Protein 5D7U (pdb70)

CATH classification: 2.30.30.10

Nearest PDB structures (foldseek):
  5d7u-assembly2_B  TM=9.808E-01  e=1.240E-08  Mouse mammary tumor virus
  7usf-assembly1_D  TM=9.817E-01  e=7.846E-08  Mouse mammary tumor virus
  7ut1-assembly1_b  TM=8.925E-01  e=2.387E-08  Mouse mammary tumor virus
  7usf-assembly1_B-2  TM=8.989E-01  e=3.411E-08  Mouse mammary tumor virus
  7ut1-assembly1_f  TM=8.954E-01  e=4.327E-08  Mouse mammary tumor virus

B-factor: mean 30.84, std 12.08, range [14.48, 74.31]

Solvent-accessible surface area: 6995 Å² total; per-residue (Å²): 81,120,112,94,56,70,5,48,14,62,26,97,172,92,39,48,104,81,35,59,25,39,19,30,9,12,13,115,35,103,0,4,0,83,13,184,138,28,183,66,63,51,83,9,42,41,176,35,27,120,113,101,171,183,134,83,25,8,49,6,55,24,48,77,95,42,42,100,82,37,65,22,44,42,104,64,55,38,182,34,16,1,4,3,95,8,176,118,14,174,45,57,3,94,5,8,56,164,38,29,118,121,78,124,164

Foldseek 3Di:
DDDAWFKWFADPVVRDIDDRFHWDDDDPQKTWTDHPPDPDIDMDGVVGIGTDD/DAWWKWFADVVVRDIDDRFGWDDDDPQKTWGDDPPDPDIDMDGPVGIGTDDD

Structure (mmCIF, N/CA/C/O backbone):
data_5D7U
#
_entry.id   5D7U
#
_cell.length_a   35.988
_cell.length_b   42.279
_cell.length_c   139.087
_cell.angle_alpha   90.00
_cell.angle_beta   90.00
_cell.angle_gamma   90.00
#
_symmetry.space_group_name_H-M   'C 2 2 21'
#
loop_
_entity.id
_entity.type
_entity.pdbx_description
1 polymer Pr160
2 non-polymer 'ISOPROPYL ALCOHOL'
3 water water
#
loop_
_atom_site.group_PDB
_atom_site.id
_atom_site.type_symbol
_atom_site.label_atom_id
_atom_site.label_alt_id
_atom_site.label_comp_id
_atom_site.label_asym_id
_atom_site.label_entity_id
_atom_site.label_seq_id
_atom_site.pdbx_PDB_ins_code
_atom_site.Cartn_x
_atom_site.Cartn_y
_atom_site.Cartn_z
_atom_site.occupancy
_atom_site.B_iso_or_equiv
_atom_site.auth_seq_id
_atom_site.auth_comp_id
_atom_site.auth_asym_id
_atom_site.auth_atom_id
_atom_site.pdbx_PDB_model_num
ATOM 1 N N . ALA A 1 5 ? 5.670 -19.927 11.621 1.00 53.93 213 ALA A N 1
ATOM 2 C CA . ALA A 1 5 ? 6.485 -19.995 10.410 1.00 55.98 213 ALA A CA 1
ATOM 3 C C . ALA A 1 5 ? 6.740 -18.608 9.818 1.00 64.62 213 ALA A C 1
ATOM 4 O O . ALA A 1 5 ? 6.219 -17.603 10.308 1.00 68.95 213 ALA A O 1
ATOM 6 N N . ASP A 1 6 ? 7.546 -18.577 8.756 1.00 64.64 214 ASP A N 1
ATOM 7 C CA . ASP A 1 6 ? 7.928 -17.350 8.058 1.00 62.33 214 ASP A CA 1
ATOM 8 C C . ASP A 1 6 ? 7.113 -17.225 6.749 1.00 60.12 21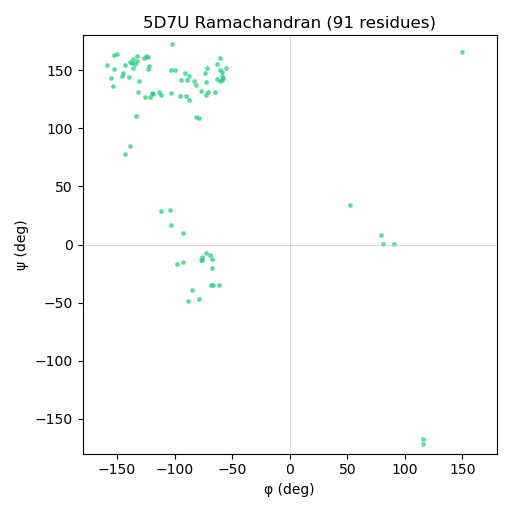4 ASP A C 1
ATOM 9 O O . ASP A 1 6 ? 6.369 -18.144 6.402 1.00 62.44 214 ASP A O 1
ATOM 14 N N . PRO A 1 7 ? 7.209 -16.085 6.031 1.00 54.17 215 PRO A N 1
ATOM 15 C CA . PRO A 1 7 ? 7.972 -14.862 6.303 1.00 51.90 215 PRO A CA 1
ATOM 16 C C . PRO A 1 7 ? 7.377 -14.061 7.446 1.00 42.19 215 PRO A C 1
ATOM 17 O O . PRO A 1 7 ? 6.178 -14.137 7.716 1.00 44.13 215 PRO A O 1
ATOM 21 N N . LYS A 1 8 ? 8.237 -13.317 8.128 1.00 38.61 216 LYS A N 1
ATOM 22 C CA . LYS A 1 8 ? 7.767 -12.368 9.106 1.00 40.04 216 LYS A CA 1
ATOM 23 C C . LYS A 1 8 ? 6.920 -11.296 8.419 1.00 36.72 216 LYS A C 1
ATOM 24 O O . LYS A 1 8 ? 7.072 -11.044 7.219 1.00 37.47 216 LYS A O 1
ATOM 30 N N . PRO A 1 9 ? 6.011 -10.665 9.163 1.00 32.19 217 PRO A N 1
ATOM 31 C CA . PRO A 1 9 ? 5.310 -9.476 8.650 1.00 28.17 217 PRO A CA 1
ATOM 32 C C . PRO A 1 9 ? 6.295 -8.381 8.299 1.00 24.68 217 PRO A C 1
ATOM 33 O O . PRO A 1 9 ? 7.294 -8.186 8.992 1.00 29.05 217 PRO A O 1
ATOM 37 N N . MET A 1 10 ? 6.025 -7.678 7.200 1.00 26.41 218 MET A N 1
ATOM 38 C CA A MET A 1 10 ? 6.943 -6.651 6.749 0.44 25.40 218 MET A CA 1
ATOM 39 C CA B MET A 1 10 ? 6.923 -6.670 6.649 0.56 25.65 218 MET A CA 1
ATOM 40 C C . MET A 1 10 ? 6.238 -5.312 6.617 1.00 22.16 218 MET A C 1
ATOM 41 O O . MET A 1 10 ? 5.028 -5.228 6.390 1.00 25.73 218 MET A O 1
ATOM 50 N N . VAL A 1 11 ? 7.021 -4.258 6.820 1.00 21.55 219 VAL A N 1
ATOM 51 C CA . VAL A 1 11 ? 6.529 -2.891 6.745 1.00 20.73 219 VAL A CA 1
ATOM 52 C C . VAL A 1 11 ? 7.528 -2.037 5.986 1.00 17.94 219 VAL A C 1
ATOM 53 O O . VAL A 1 11 ? 8.725 -2.334 5.931 1.00 20.54 219 VAL A O 1
ATOM 57 N N . MET A 1 12 ? 7.022 -0.951 5.422 1.00 16.99 220 MET A N 1
ATOM 58 C CA . MET A 1 12 ? 7.858 0.184 5.076 1.00 19.60 220 MET A CA 1
ATOM 59 C C . MET A 1 12 ? 7.857 1.116 6.265 1.00 19.41 220 MET A C 1
ATOM 60 O O . MET A 1 12 ? 6.856 1.227 6.959 1.00 19.82 220 MET A O 1
ATOM 65 N N . TRP A 1 13 ? 8.972 1.812 6.480 1.00 21.43 221 TRP A N 1
ATOM 66 C CA . TRP A 1 13 ? 9.092 2.653 7.664 1.00 24.21 221 TRP A CA 1
ATOM 67 C C . TRP A 1 13 ? 9.899 3.885 7.308 1.00 23.16 221 TRP A C 1
ATOM 68 O O . TRP A 1 13 ? 10.777 3.841 6.437 1.00 28.45 221 TRP A O 1
ATOM 79 N N . LYS A 1 14 ? 9.575 4.997 7.958 1.00 25.02 222 LYS A N 1
ATOM 80 C CA . LYS A 1 14 ? 10.223 6.247 7.612 1.00 24.31 222 LYS A CA 1
ATOM 81 C C . LYS A 1 14 ? 11.397 6.477 8.542 1.00 28.01 222 LYS A C 1
ATOM 82 O O . LYS A 1 14 ? 11.255 6.410 9.769 1.00 28.25 222 LYS A O 1
ATOM 88 N N . ASP A 1 15 ? 12.554 6.730 7.944 1.00 27.90 223 ASP A N 1
ATOM 89 C CA . ASP A 1 15 ? 13.737 7.125 8.690 1.00 30.81 223 ASP A CA 1
ATOM 90 C C . ASP A 1 15 ? 13.598 8.617 8.948 1.00 31.33 223 ASP A C 1
ATOM 91 O O . ASP A 1 15 ? 13.652 9.409 8.011 1.00 31.17 223 ASP A O 1
ATOM 96 N N . LEU A 1 16 ? 13.359 8.997 10.208 1.00 31.04 224 LEU A N 1
ATOM 97 C CA . LEU A 1 16 ? 13.041 10.377 10.540 1.00 29.49 224 LEU A CA 1
ATOM 98 C C . LEU A 1 16 ? 14.272 11.259 10.521 1.00 30.88 224 LEU A C 1
ATOM 99 O O . LEU A 1 16 ? 14.139 12.486 10.522 1.00 37.16 224 LEU A O 1
ATOM 104 N N . LEU A 1 17 ? 15.450 10.655 10.493 1.00 30.75 225 LEU A N 1
ATOM 105 C CA . LEU A 1 17 ? 16.702 11.388 10.469 1.00 34.42 225 LEU A CA 1
ATOM 106 C C . LEU A 1 17 ? 17.081 11.785 9.051 1.00 41.69 225 LEU A C 1
ATOM 107 O O . LEU A 1 17 ? 17.563 12.902 8.831 1.00 48.25 225 LEU A O 1
ATOM 112 N N . THR A 1 18 ? 16.852 10.899 8.076 1.00 38.35 226 THR A N 1
ATOM 113 C CA . THR A 1 18 ? 17.081 11.229 6.671 1.00 40.72 226 THR A CA 1
ATOM 114 C C . THR A 1 18 ? 15.813 11.638 5.936 1.00 39.31 226 THR A C 1
ATOM 115 O O . THR A 1 18 ? 15.904 12.244 4.862 1.00 44.73 226 THR A O 1
ATOM 119 N N . GLY A 1 19 ? 14.642 11.331 6.490 1.00 33.76 227 GLY A N 1
ATOM 120 C CA . GLY A 1 19 ? 13.378 11.623 5.855 1.00 34.07 227 GLY A CA 1
ATOM 121 C C . GLY A 1 19 ? 12.946 10.625 4.803 1.00 32.25 227 GLY A C 1
ATOM 122 O O . GLY A 1 19 ? 11.887 10.816 4.190 1.00 39.87 227 GLY A O 1
ATOM 123 N N . SER A 1 20 ? 13.730 9.583 4.554 1.00 31.66 228 SER A N 1
ATOM 124 C CA . SER A 1 20 ? 13.431 8.667 3.467 1.00 31.30 228 SER A CA 1
ATOM 125 C C . SER A 1 20 ? 12.742 7.406 3.975 1.00 29.59 228 SER A C 1
ATOM 126 O O . SER A 1 20 ? 12.953 6.951 5.106 1.00 31.90 228 SER A O 1
ATOM 129 N N . TRP A 1 21 ? 11.907 6.845 3.110 1.00 30.18 229 TRP A N 1
ATOM 130 C CA . TRP A 1 21 ? 11.234 5.599 3.419 1.00 25.51 229 TRP A CA 1
ATOM 131 C C . TRP A 1 21 ? 12.166 4.43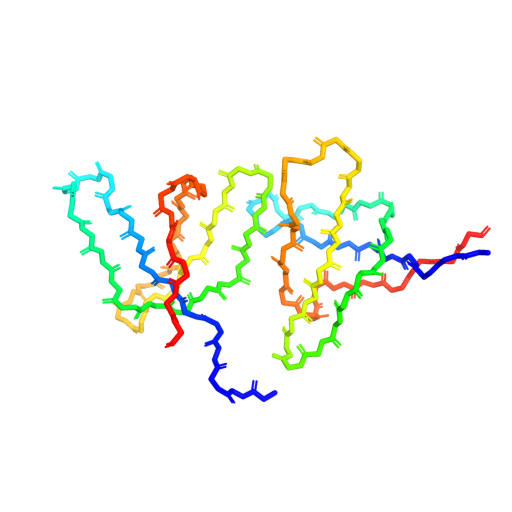2 3.151 1.00 25.86 229 TRP A C 1
ATOM 132 O O . TRP A 1 21 ? 12.898 4.400 2.151 1.00 29.91 229 TRP A O 1
ATOM 143 N N . LYS A 1 22 ? 12.145 3.489 4.077 1.00 26.00 230 LYS A N 1
ATOM 144 C CA . LYS A 1 22 ? 13.007 2.326 4.103 1.00 26.20 230 LYS A CA 1
ATOM 145 C C . LYS A 1 22 ? 12.132 1.082 4.133 1.00 24.94 230 LYS A C 1
ATOM 146 O O . LYS A 1 22 ? 10.947 1.130 4.500 1.00 25.20 230 LYS A O 1
ATOM 152 N N . GLY A 1 23 ? 12.743 -0.036 3.771 1.00 23.99 231 GLY A N 1
ATOM 153 C CA . GLY A 1 23 ? 12.052 -1.310 3.785 1.00 24.25 231 GLY A CA 1
ATOM 154 C C . GLY A 1 23 ? 11.901 -1.948 2.411 1.00 24.83 231 GLY A C 1
ATOM 155 O O . GLY A 1 23 ? 12.455 -1.460 1.413 1.00 27.13 231 GLY A O 1
ATOM 156 N N . PRO A 1 24 ? 11.117 -3.038 2.333 1.00 24.46 232 PRO A N 1
ATOM 157 C CA . PRO A 1 24 ? 10.350 -3.667 3.415 1.00 20.33 232 PRO A CA 1
ATOM 158 C C . PRO A 1 24 ? 11.243 -4.383 4.387 1.00 21.30 232 PRO A C 1
ATOM 159 O O . PRO A 1 24 ? 12.213 -5.026 3.996 1.00 24.31 232 PRO A O 1
ATOM 163 N N . ASP A 1 25 ? 10.918 -4.263 5.669 1.00 22.12 233 ASP A N 1
ATOM 164 C CA . ASP A 1 25 ? 11.700 -4.918 6.697 1.00 24.25 233 ASP A CA 1
ATOM 165 C C . ASP A 1 25 ? 10.749 -5.620 7.648 1.00 25.39 233 ASP A C 1
ATOM 166 O O . ASP A 1 25 ? 9.572 -5.259 7.765 1.00 25.80 233 ASP A O 1
ATOM 171 N N . VAL A 1 26 ? 11.287 -6.616 8.353 1.00 29.40 234 VAL A N 1
ATOM 172 C CA . VAL A 1 26 ? 10.495 -7.404 9.293 1.00 28.35 234 VAL A CA 1
ATOM 173 C C . VAL A 1 26 ? 10.011 -6.535 10.447 1.00 22.27 234 VAL A C 1
ATOM 174 O O . VAL A 1 26 ? 10.779 -5.761 11.037 1.00 29.35 234 VAL A O 1
ATOM 178 N N . LEU A 1 27 ? 8.718 -6.633 10.751 1.00 24.10 235 LEU A N 1
ATOM 179 C CA . LEU A 1 27 ? 8.129 -5.960 11.902 1.00 18.57 235 LEU A CA 1
ATOM 180 C C . LEU A 1 27 ? 8.260 -6.869 13.116 1.00 18.76 235 LEU A C 1
ATOM 181 O O . LEU A 1 27 ? 7.798 -8.014 13.086 1.00 20.58 235 LEU A O 1
ATOM 186 N N . ILE A 1 28 ? 8.880 -6.366 14.181 1.00 17.80 236 ILE A N 1
ATOM 187 C CA . ILE A 1 28 ? 9.033 -7.146 15.415 1.00 17.27 236 ILE A CA 1
ATOM 188 C C . ILE A 1 28 ? 7.832 -6.965 16.337 1.00 16.67 236 ILE A C 1
ATOM 189 O O . ILE A 1 28 ? 7.263 -7.929 16.869 1.00 18.51 236 ILE A O 1
ATOM 194 N N . THR A 1 29 ? 7.431 -5.718 16.558 1.00 16.08 237 THR A N 1
ATOM 195 C CA . THR A 1 29 ? 6.319 -5.417 17.439 1.00 16.04 237 THR A CA 1
ATOM 196 C C . THR A 1 29 ? 5.802 -4.036 17.067 1.00 18.36 237 THR A C 1
ATOM 197 O O . THR A 1 29 ? 6.541 -3.218 16.519 1.00 16.78 237 THR A O 1
ATOM 201 N N . ALA A 1 30 ? 4.525 -3.782 17.358 1.00 15.60 238 ALA A N 1
ATOM 202 C CA . ALA A 1 30 ? 3.961 -2.460 17.105 1.00 16.26 238 ALA A CA 1
ATOM 203 C C . ALA A 1 30 ? 2.775 -2.243 18.023 1.00 16.88 238 ALA A C 1
ATOM 204 O O . ALA A 1 30 ? 2.028 -3.179 18.315 1.00 20.23 238 ALA A O 1
ATOM 206 N N . GLY A 1 31 ? 2.608 -1.028 18.490 1.00 19.74 239 GLY A N 1
ATOM 207 C CA . GLY A 1 31 ? 1.506 -0.687 19.365 1.00 22.69 239 GLY A CA 1
ATOM 208 C C . GLY A 1 31 ? 1.893 0.432 20.305 1.00 20.53 239 GLY A C 1
ATOM 209 O O . GLY A 1 31 ? 3.064 0.793 20.448 1.00 20.03 239 GLY A O 1
ATOM 210 N N . ARG A 1 32 ? 0.863 1.003 20.937 1.00 24.95 240 ARG A N 1
ATOM 211 C CA . ARG A 1 32 ? 1.021 2.100 21.900 1.00 26.59 240 ARG A CA 1
ATOM 212 C C . ARG A 1 32 ? 1.843 3.236 21.314 1.00 24.00 240 ARG A C 1
ATOM 213 O O . ARG A 1 32 ? 2.595 3.904 22.034 1.00 26.31 240 ARG A O 1
ATOM 221 N N . GLY A 1 33 ? 1.705 3.458 20.005 1.00 21.09 241 GLY A N 1
ATOM 222 C CA . GLY A 1 33 ? 2.351 4.563 19.330 1.00 22.40 241 GLY A CA 1
ATOM 223 C C . GLY A 1 33 ? 3.718 4.283 18.760 1.00 19.04 241 GLY A C 1
ATOM 224 O O . GLY A 1 33 ? 4.314 5.192 18.160 1.00 20.96 241 GLY A O 1
ATOM 225 N N . TYR A 1 34 ? 4.241 3.058 18.896 1.00 17.71 242 TYR A N 1
ATOM 226 C CA . TYR A 1 34 ? 5.590 2.760 18.433 1.00 18.35 242 TYR A CA 1
ATOM 227 C C . TYR A 1 34 ? 5.630 1.473 17.632 1.00 17.82 242 TYR A C 1
ATOM 228 O O . TYR A 1 34 ? 4.747 0.625 17.728 1.00 19.52 242 TYR A O 1
ATOM 237 N N . ALA A 1 35 ? 6.709 1.321 16.884 1.00 18.38 243 ALA A N 1
ATOM 238 C CA . ALA A 1 35 ? 6.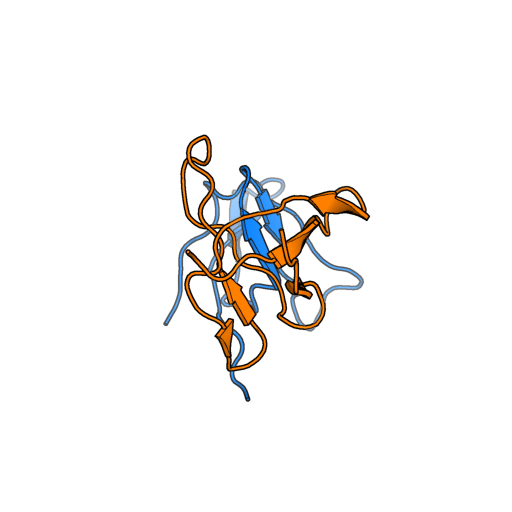916 0.140 16.063 1.00 17.20 243 ALA A CA 1
ATOM 239 C C . ALA A 1 35 ? 8.400 -0.174 16.044 1.00 17.32 243 ALA A C 1
ATOM 240 O O . ALA A 1 35 ? 9.227 0.734 16.035 1.00 17.71 243 ALA A O 1
ATOM 242 N N . CYS A 1 36 ? 8.737 -1.459 16.016 1.00 19.74 244 CYS A N 1
ATOM 243 C CA . CYS A 1 36 ? 10.114 -1.916 16.030 1.00 19.92 244 CYS A CA 1
ATOM 244 C C . CYS A 1 36 ? 10.364 -2.756 14.784 1.00 16.69 244 CYS A C 1
ATOM 245 O O . CYS A 1 36 ? 9.599 -3.692 14.500 1.00 20.07 244 CYS A O 1
ATOM 248 N N . VAL A 1 37 ? 11.408 -2.392 14.039 1.00 17.67 245 VAL A N 1
ATOM 249 C CA A VAL A 1 37 ? 11.828 -3.127 12.857 0.89 21.43 245 VAL A CA 1
ATOM 250 C CA B VAL A 1 37 ? 11.841 -3.077 12.835 0.11 20.02 245 VAL A CA 1
ATOM 251 C C . VAL A 1 37 ? 13.292 -3.511 13.029 1.00 21.14 245 VAL A C 1
ATOM 252 O O . VAL A 1 37 ? 14.052 -2.867 13.751 1.00 22.20 245 VAL A O 1
ATOM 259 N N . PHE A 1 38 ? 13.713 -4.570 12.336 1.00 27.23 246 PHE A N 1
ATOM 260 C CA . PHE A 1 38 ? 15.079 -5.081 12.485 1.00 27.38 246 PHE A CA 1
ATOM 261 C C . PHE A 1 38 ? 15.612 -5.448 11.106 1.00 31.90 246 PHE A C 1
ATOM 262 O O . PHE A 1 38 ? 15.512 -6.598 10.666 1.00 38.33 246 PHE A O 1
ATOM 270 N N . PRO A 1 39 ? 16.159 -4.479 10.379 1.00 29.68 247 PRO A N 1
ATOM 271 C CA . PRO A 1 39 ? 16.732 -4.774 9.056 1.00 32.90 247 PRO A CA 1
ATOM 272 C C . PRO A 1 39 ? 17.874 -5.773 9.174 1.00 32.26 247 PRO A C 1
ATOM 273 O O . PRO A 1 39 ? 18.567 -5.834 10.190 1.00 34.01 247 PRO A O 1
ATOM 277 N N . GLN A 1 40 ? 18.076 -6.573 8.117 1.00 39.27 248 GLN A N 1
ATOM 278 C CA . GLN A 1 40 ? 19.095 -7.611 8.215 1.00 40.73 248 GLN A CA 1
ATOM 279 C C . GLN A 1 40 ? 20.505 -7.030 8.307 1.00 41.77 248 GLN A C 1
ATOM 280 O O . GLN A 1 40 ? 21.413 -7.703 8.809 1.00 44.63 248 GLN A O 1
ATOM 286 N N . ASP A 1 41 ? 20.702 -5.779 7.884 1.00 38.81 249 ASP A N 1
ATOM 287 C CA . ASP A 1 41 ? 22.006 -5.130 7.940 1.00 35.12 249 ASP A CA 1
ATOM 288 C C . ASP A 1 41 ? 22.123 -4.133 9.094 1.00 31.33 249 ASP A C 1
ATOM 289 O O . ASP A 1 41 ? 23.030 -3.295 9.090 1.00 34.49 249 ASP A O 1
ATOM 294 N N . ALA A 1 42 ? 21.232 -4.214 10.080 1.00 29.98 250 ALA A N 1
ATOM 295 C CA . ALA A 1 42 ? 21.260 -3.356 11.257 1.00 24.92 250 ALA A CA 1
ATOM 296 C C . ALA A 1 42 ? 22.013 -4.032 12.394 1.00 26.85 250 ALA A C 1
ATOM 297 O O . ALA A 1 42 ? 21.878 -5.240 12.608 1.00 28.77 250 ALA A O 1
ATOM 299 N N . GLU A 1 43 ? 22.778 -3.242 13.147 1.00 29.96 251 GLU A N 1
ATOM 300 C CA . GLU A 1 43 ? 23.416 -3.767 14.354 1.00 35.37 251 GLU A CA 1
ATOM 301 C C . GLU A 1 43 ? 22.393 -4.123 15.422 1.00 33.36 251 GLU A C 1
ATOM 302 O O . GLU A 1 43 ? 22.595 -5.068 16.192 1.00 42.03 251 GLU A O 1
ATOM 308 N N . SER A 1 44 ? 21.315 -3.357 15.514 1.00 29.76 252 SER A N 1
ATOM 309 C CA . SER A 1 44 ? 20.327 -3.542 16.561 1.00 28.72 252 SER A CA 1
ATOM 310 C C . SER A 1 44 ? 18.990 -3.053 16.034 1.00 24.43 252 SER A C 1
ATOM 311 O O . SER A 1 44 ? 18.937 -2.370 15.005 1.00 24.18 252 SER A O 1
ATOM 314 N N . PRO A 1 45 ? 17.892 -3.427 16.681 1.00 24.39 253 PRO A N 1
ATOM 315 C CA . PRO A 1 45 ? 16.571 -3.011 16.207 1.00 22.49 253 PRO A CA 1
ATOM 316 C C . PRO A 1 45 ? 16.400 -1.497 16.188 1.00 18.40 253 PRO A C 1
ATOM 317 O O . PRO A 1 45 ? 17.110 -0.734 16.869 1.00 24.01 253 PRO A O 1
ATOM 321 N N . ILE A 1 46 ? 15.404 -1.084 15.401 1.00 16.92 254 ILE A N 1
ATOM 322 C CA . ILE A 1 46 ? 15.090 0.312 15.113 1.00 19.22 254 ILE A CA 1
ATOM 323 C C . ILE A 1 46 ? 13.667 0.594 15.590 1.00 16.91 254 ILE A C 1
ATOM 324 O O . ILE A 1 46 ? 12.750 -0.181 15.304 1.00 18.07 254 ILE A O 1
ATOM 329 N N . TRP A 1 47 ? 13.486 1.678 16.352 1.00 17.87 255 TRP A N 1
ATOM 330 C CA . TRP A 1 47 ? 12.183 2.045 16.900 1.00 16.96 255 TRP A CA 1
ATOM 331 C C . TRP A 1 47 ? 11.728 3.346 16.270 1.00 18.05 255 TRP A C 1
ATOM 332 O O . TRP A 1 47 ? 12.500 4.299 16.232 1.00 18.23 255 TRP A O 1
ATOM 343 N N . VAL A 1 48 ? 10.492 3.385 15.784 1.00 17.82 256 VAL A N 1
ATOM 344 C CA . VAL A 1 48 ? 9.930 4.589 15.167 1.00 18.55 256 VAL A CA 1
ATOM 345 C C . VAL A 1 48 ? 8.491 4.747 15.629 1.00 18.44 256 VAL A C 1
ATOM 346 O O . VAL A 1 48 ? 7.845 3.770 16.032 1.00 18.24 256 VAL A O 1
ATOM 350 N N . PRO A 1 49 ? 7.950 5.961 15.580 1.00 17.89 257 PRO A N 1
ATOM 351 C CA . PRO A 1 49 ? 6.521 6.125 15.869 1.00 18.27 257 PRO A CA 1
ATOM 352 C C . PRO A 1 49 ? 5.695 5.319 14.877 1.00 18.56 257 PRO A C 1
ATOM 353 O O . PRO A 1 49 ? 6.044 5.226 13.692 1.00 20.74 257 PRO A O 1
ATOM 357 N N . ASP A 1 50 ? 4.620 4.693 15.369 1.00 17.83 258 ASP A N 1
ATOM 358 C CA . ASP A 1 50 ? 3.894 3.830 14.453 1.00 21.38 258 ASP A CA 1
ATOM 359 C C . ASP A 1 50 ? 3.087 4.590 13.404 1.00 18.78 258 ASP A C 1
ATOM 360 O O . ASP A 1 50 ? 2.578 3.961 12.471 1.00 23.00 258 ASP A O 1
ATOM 365 N N . ARG A 1 51 ? 2.975 5.920 13.488 1.00 20.76 259 ARG A N 1
ATOM 366 C CA . ARG A 1 51 ? 2.390 6.636 12.361 1.00 24.04 259 ARG A CA 1
ATOM 367 C C . ARG A 1 51 ? 3.312 6.619 11.149 1.00 24.11 259 ARG A C 1
ATOM 368 O O . ARG A 1 51 ? 2.888 7.016 10.059 1.00 31.52 259 ARG A O 1
ATOM 376 N N . PHE A 1 52 ? 4.553 6.144 11.310 1.00 22.06 260 PHE A N 1
ATOM 377 C CA . PHE A 1 52 ? 5.533 6.124 10.232 1.00 22.05 260 PHE A CA 1
ATOM 378 C C . PHE A 1 52 ? 5.866 4.711 9.782 1.00 21.95 260 PHE A C 1
ATOM 379 O O . PHE A 1 52 ? 6.979 4.454 9.311 1.00 25.40 260 PHE A O 1
ATOM 387 N N . ILE A 1 53 ? 4.913 3.793 9.916 1.00 21.76 261 ILE A N 1
ATOM 388 C CA . ILE A 1 53 ? 5.048 2.494 9.276 1.00 20.31 261 ILE A CA 1
ATOM 389 C C . ILE A 1 53 ? 3.859 2.281 8.353 1.00 20.16 261 ILE A C 1
ATOM 390 O O . ILE A 1 53 ? 2.787 2.867 8.534 1.00 24.16 261 ILE A O 1
ATOM 395 N N . ARG A 1 54 ? 4.079 1.456 7.325 1.00 20.49 262 ARG A N 1
ATOM 396 C CA A ARG A 1 54 ? 3.048 1.057 6.384 0.56 23.45 262 ARG A CA 1
ATOM 397 C CA B ARG A 1 54 ? 3.043 1.055 6.392 0.44 23.26 262 ARG A CA 1
ATOM 398 C C . ARG A 1 54 ? 3.168 -0.445 6.155 1.00 22.99 262 ARG A C 1
ATOM 399 O O . ARG A 1 54 ? 4.255 -0.926 5.829 1.00 24.17 262 ARG A O 1
ATOM 414 N N . PRO A 1 55 ? 2.095 -1.200 6.296 1.00 27.03 263 PRO A N 1
ATOM 415 C CA . PRO A 1 55 ? 2.181 -2.635 5.995 1.00 27.91 263 PRO A CA 1
ATOM 416 C C . PRO A 1 55 ? 2.605 -2.851 4.550 1.00 25.97 263 PRO A C 1
ATOM 417 O O . PRO A 1 55 ? 2.256 -2.079 3.656 1.00 29.66 263 PRO A O 1
ATOM 421 N N . PHE A 1 56 ? 3.387 -3.903 4.329 1.00 25.16 264 PHE A N 1
ATOM 422 C CA . PHE A 1 56 ? 3.800 -4.282 2.987 1.00 26.33 264 PHE A CA 1
ATOM 423 C C . PHE A 1 56 ? 3.584 -5.781 2.859 1.00 29.13 264 PHE A C 1
ATOM 424 O O .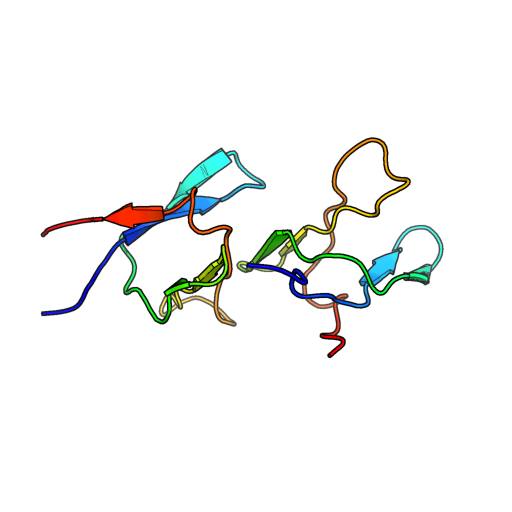 PHE A 1 56 ? 4.282 -6.569 3.504 1.00 36.47 264 PHE A O 1
ATOM 432 N N . THR A 1 57 ? 2.614 -6.167 2.042 1.00 38.39 265 THR A N 1
ATOM 433 C CA . THR A 1 57 ? 2.265 -7.571 1.883 1.00 45.57 265 THR A CA 1
ATOM 434 C C . THR A 1 57 ? 2.883 -8.136 0.612 1.00 43.76 265 THR A C 1
ATOM 435 O O . THR A 1 57 ? 2.394 -7.881 -0.481 1.00 48.74 265 THR A O 1
ATOM 439 N N . PRO B 1 7 ? -16.646 -15.649 29.696 1.00 52.07 215 PRO B N 1
ATOM 440 C CA . PRO B 1 7 ? -15.220 -15.386 29.921 1.00 53.85 215 PRO B CA 1
ATOM 441 C C . PRO B 1 7 ? -14.498 -15.042 28.624 1.00 58.16 215 PRO B C 1
ATOM 442 O O . PRO B 1 7 ? -15.129 -15.023 27.563 1.00 64.22 215 PRO B O 1
ATOM 446 N N . LYS B 1 8 ? -13.197 -14.768 28.701 1.00 53.30 216 LYS B N 1
ATOM 447 C CA . LYS B 1 8 ? -12.414 -14.497 27.505 1.00 49.26 216 LYS B CA 1
ATOM 448 C C . LYS B 1 8 ? -10.965 -14.878 27.759 1.00 46.48 216 LYS B C 1
ATOM 449 O O . LYS B 1 8 ? -10.509 -14.845 28.909 1.00 47.93 216 LYS B O 1
ATOM 455 N N . PRO B 1 9 ? -10.228 -15.270 26.717 1.00 37.79 217 PRO B N 1
ATOM 456 C CA . PRO B 1 9 ? -8.816 -15.618 26.903 1.00 30.79 217 PRO B CA 1
ATOM 457 C C . PRO B 1 9 ? -8.013 -14.348 27.133 1.00 28.78 217 PRO B C 1
ATOM 458 O O . PRO B 1 9 ? -8.116 -13.380 26.373 1.00 27.57 217 PRO B O 1
ATOM 462 N N . MET B 1 10 ? -7.229 -14.345 28.198 1.00 27.60 218 MET B N 1
ATOM 463 C CA A MET B 1 10 ? -6.431 -13.180 28.522 0.45 24.68 218 MET B CA 1
ATOM 464 C CA B MET B 1 10 ? -6.445 -13.191 28.607 0.55 24.79 218 MET B CA 1
ATOM 465 C C . MET B 1 10 ? -4.967 -13.546 28.614 1.00 22.09 218 MET B C 1
ATOM 466 O O . MET B 1 10 ? -4.594 -14.673 28.960 1.00 25.15 218 MET B O 1
ATOM 475 N N . VAL B 1 11 ? -4.133 -12.559 28.306 1.00 21.50 219 VAL B N 1
ATOM 476 C CA . VAL B 1 11 ? -2.701 -12.743 28.355 1.00 20.31 219 VAL B CA 1
ATOM 477 C C . VAL B 1 11 ? -2.068 -11.534 29.014 1.00 20.45 219 VAL B C 1
ATOM 478 O O . VAL B 1 11 ? -2.594 -10.409 28.967 1.00 23.04 219 VAL B O 1
ATOM 482 N N . MET B 1 12 ? -0.926 -11.782 29.637 1.00 19.52 220 MET B N 1
ATOM 483 C CA . MET B 1 12 ? 0.072 -10.758 29.838 1.00 19.82 220 MET B CA 1
ATOM 484 C C . MET B 1 12 ? 0.976 -10.716 28.612 1.00 19.79 220 MET B C 1
ATOM 485 O O . MET B 1 12 ? 1.247 -11.750 27.997 1.00 21.42 220 MET B O 1
ATOM 490 N N . TRP B 1 13 ? 1.442 -9.518 28.249 1.00 20.59 221 TRP B N 1
ATOM 491 C CA . TRP B 1 13 ? 2.260 -9.368 27.054 1.00 18.87 221 TRP B CA 1
ATOM 492 C C . TRP B 1 13 ? 3.383 -8.389 27.362 1.00 20.44 221 TRP B C 1
ATOM 493 O O . TRP B 1 13 ? 3.201 -7.445 28.146 1.00 22.22 221 TRP B O 1
ATOM 504 N N . LYS B 1 14 ? 4.55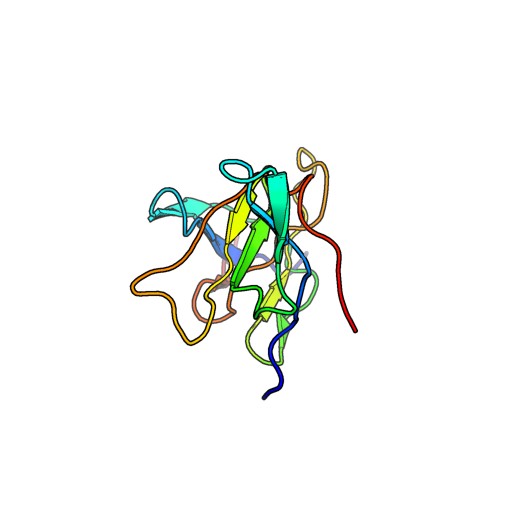6 -8.637 26.796 1.00 19.44 222 LYS B N 1
ATOM 505 C CA . LYS B 1 14 ? 5.724 -7.812 27.094 1.00 19.93 222 LYS B CA 1
ATOM 506 C C . LYS B 1 14 ? 5.850 -6.629 26.132 1.00 21.47 222 LYS B C 1
ATOM 507 O O . LYS B 1 14 ? 5.821 -6.805 24.903 1.00 20.78 222 LYS B O 1
ATOM 513 N N . ASP B 1 15 ? 5.989 -5.424 26.706 1.00 21.12 223 ASP B N 1
ATOM 514 C CA . ASP B 1 15 ? 6.345 -4.204 25.979 1.00 21.04 223 ASP B CA 1
ATOM 515 C C . ASP B 1 15 ? 7.850 -4.238 25.745 1.00 22.22 223 ASP B C 1
ATOM 516 O O . ASP B 1 15 ? 8.629 -4.092 26.689 1.00 24.62 223 ASP B O 1
ATOM 521 N N . LEU B 1 16 ? 8.270 -4.448 24.483 1.00 22.28 224 LEU B N 1
ATOM 522 C CA . LEU B 1 16 ? 9.694 -4.623 24.227 1.00 21.89 224 LEU B CA 1
ATOM 523 C C . LEU B 1 16 ? 10.465 -3.314 24.243 1.00 24.64 224 LEU B C 1
ATOM 524 O O . LEU B 1 16 ? 11.696 -3.343 24.266 1.00 29.24 224 LEU B O 1
ATOM 529 N N . LEU B 1 17 ? 9.775 -2.180 24.215 1.00 22.34 225 LEU B N 1
ATOM 530 C CA . LEU B 1 17 ? 10.472 -0.903 24.300 1.00 24.48 225 LEU B CA 1
ATOM 531 C C . LEU B 1 17 ? 10.848 -0.596 25.735 1.00 28.03 225 LEU B C 1
ATOM 532 O O . LEU B 1 17 ? 11.998 -0.257 26.021 1.00 30.60 225 LEU B O 1
ATOM 537 N N . THR B 1 18 ? 9.906 -0.760 26.662 1.00 27.08 226 THR B N 1
ATOM 538 C CA . THR B 1 18 ? 10.214 -0.444 28.048 1.00 29.56 226 THR B CA 1
ATOM 539 C C . THR B 1 18 ? 10.709 -1.656 28.815 1.00 28.67 226 THR B C 1
ATOM 540 O O . THR B 1 18 ? 11.264 -1.502 29.907 1.00 34.07 226 THR B O 1
ATOM 544 N N . GLY B 1 19 ? 10.513 -2.857 28.267 1.00 28.08 227 GLY B N 1
ATOM 545 C CA . GLY B 1 19 ? 10.852 -4.070 28.986 1.00 29.64 227 GLY B CA 1
ATOM 546 C C . GLY B 1 19 ? 9.853 -4.508 30.027 1.00 30.51 227 GLY B C 1
ATOM 547 O O . GLY B 1 19 ? 10.145 -5.433 30.793 1.00 40.81 227 GLY B O 1
ATOM 548 N N . SER B 1 20 ? 8.693 -3.879 30.106 1.00 27.40 228 SER B N 1
ATOM 549 C CA . SER B 1 20 ? 7.767 -4.199 31.181 1.00 30.58 228 SER B CA 1
ATOM 550 C C . SER B 1 20 ? 6.617 -5.070 30.685 1.00 28.13 228 SER B C 1
ATOM 551 O O . SER B 1 20 ? 6.210 -5.006 29.525 1.00 27.47 228 SER B O 1
ATOM 554 N N . TRP B 1 21 ? 6.098 -5.894 31.579 1.00 28.30 229 TRP B N 1
ATOM 555 C CA . TRP B 1 21 ? 4.931 -6.690 31.255 1.00 24.09 229 TRP B CA 1
ATOM 556 C C . TRP B 1 21 ? 3.658 -5.877 31.445 1.00 25.03 229 TRP B C 1
ATOM 557 O O . TRP B 1 21 ? 3.528 -5.085 32.395 1.00 29.05 229 TRP B O 1
ATOM 568 N N . LYS B 1 22 ? 2.729 -6.075 30.519 1.00 23.64 230 LYS B N 1
ATOM 569 C CA . LYS B 1 22 ? 1.490 -5.326 30.425 1.00 22.52 230 LYS B CA 1
ATOM 570 C C . LYS B 1 22 ? 0.325 -6.303 30.385 1.00 19.95 230 LYS B C 1
ATOM 571 O O . LYS B 1 22 ? 0.481 -7.471 30.021 1.00 24.86 230 LYS B O 1
ATOM 577 N N . GLY B 1 23 ? -0.857 -5.800 30.692 1.00 23.98 231 GLY B N 1
ATOM 578 C CA . GLY B 1 23 ? -2.050 -6.632 30.735 1.00 22.63 231 GLY B CA 1
ATOM 579 C C . GLY B 1 23 ? -2.650 -6.716 32.137 1.00 23.80 231 GLY B C 1
ATOM 580 O O . GLY B 1 23 ? -2.264 -5.963 33.054 1.00 28.59 231 GLY B O 1
ATOM 581 N N . PRO B 1 24 ? -3.584 -7.651 32.338 1.00 24.22 232 PRO B N 1
ATOM 582 C CA . PRO B 1 24 ? -4.031 -8.629 31.334 1.00 23.51 232 PRO B CA 1
ATOM 583 C C . PRO B 1 24 ? -4.910 -8.009 30.260 1.00 20.22 232 PRO B C 1
ATOM 584 O O . PRO B 1 24 ? -5.670 -7.083 30.514 1.00 26.06 232 PRO B O 1
ATOM 588 N N . ASP B 1 25 ? -4.817 -8.546 29.048 1.00 21.58 233 ASP B N 1
ATOM 589 C CA . ASP B 1 25 ? -5.633 -8.082 27.944 1.00 21.97 233 ASP B CA 1
ATOM 590 C C . ASP B 1 25 ? -6.195 -9.280 27.205 1.00 22.01 233 ASP B C 1
ATOM 591 O O . ASP B 1 25 ? -5.621 -10.367 27.242 1.00 22.59 233 ASP B O 1
ATOM 596 N N . VAL B 1 26 ? -7.320 -9.067 26.522 1.00 26.04 234 VAL B N 1
ATOM 597 C CA . VAL B 1 26 ? -7.945 -10.144 25.760 1.00 25.06 234 VAL B CA 1
ATOM 598 C C . VAL B 1 26 ? -7.100 -10.469 24.534 1.00 24.42 234 VAL B C 1
ATOM 599 O O . VAL B 1 26 ? -6.702 -9.574 23.769 1.00 26.21 234 VAL B O 1
ATOM 603 N N . LEU B 1 27 ? -6.838 -11.757 24.329 1.00 19.52 235 LEU B N 1
ATOM 604 C CA . LEU B 1 27 ? -6.105 -12.197 23.155 1.00 18.01 235 LEU B CA 1
ATOM 605 C C . LEU B 1 27 ? -7.023 -12.183 21.941 1.00 19.90 235 LEU B C 1
ATOM 606 O O . LEU B 1 27 ? -8.134 -12.703 21.996 1.00 21.54 235 LEU B O 1
ATOM 611 N N . ILE B 1 28 ? -6.559 -11.603 20.836 1.00 17.49 236 ILE B N 1
ATOM 612 C CA A ILE B 1 28 ? -7.324 -11.572 19.592 0.74 17.98 236 ILE B CA 1
ATOM 613 C CA B ILE B 1 28 ? -7.342 -11.590 19.602 0.26 17.53 236 ILE B CA 1
ATOM 614 C C . ILE B 1 28 ? -6.934 -12.720 18.667 1.00 15.39 236 ILE B C 1
ATOM 615 O O . ILE B 1 28 ? -7.782 -13.464 18.157 1.00 18.31 236 ILE B O 1
ATOM 624 N N . THR B 1 29 ? -5.640 -12.877 18.456 1.00 17.23 237 THR B N 1
ATOM 625 C CA A THR B 1 29 ? -5.135 -13.892 17.557 0.87 17.50 237 THR B CA 1
ATOM 626 C CA B THR B 1 29 ? -5.087 -13.809 17.482 0.13 17.87 237 THR B CA 1
A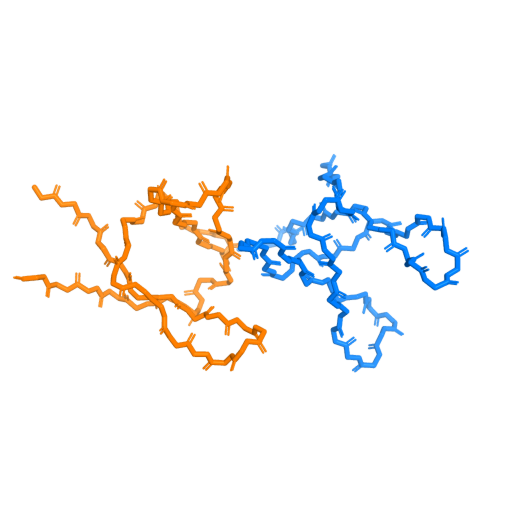TOM 627 C C . THR B 1 29 ? -3.701 -14.208 17.951 1.00 16.69 237 THR B C 1
ATOM 628 O O . THR B 1 29 ? -2.988 -13.375 18.534 1.00 17.82 237 THR B O 1
ATOM 635 N N . ALA B 1 30 ? -3.288 -15.447 17.665 1.00 16.41 238 ALA B N 1
ATOM 636 C CA . ALA B 1 30 ? -1.908 -15.840 17.914 1.00 19.49 238 ALA B CA 1
ATOM 637 C C . ALA B 1 30 ? -1.511 -16.964 16.971 1.00 18.47 238 ALA B C 1
ATOM 638 O O . ALA B 1 30 ? -2.265 -17.918 16.776 1.00 22.49 238 ALA B O 1
ATOM 640 N N . GLY B 1 31 ? -0.323 -16.854 16.424 1.00 18.78 239 GLY B N 1
ATOM 641 C CA . GLY B 1 31 ? 0.169 -17.869 15.521 1.00 19.57 239 GLY B CA 1
ATOM 642 C C . GLY B 1 31 ? 1.244 -17.297 14.628 1.00 19.50 239 GLY B C 1
ATOM 643 O O . GLY B 1 31 ? 1.463 -16.087 14.574 1.00 21.65 239 GLY B O 1
ATOM 644 N N A ARG B 1 32 ? 1.926 -18.202 13.919 0.52 20.42 240 ARG B N 1
ATOM 645 N N B ARG B 1 32 ? 1.914 -18.202 13.910 0.48 20.22 240 ARG B N 1
ATOM 646 C CA A ARG B 1 32 ? 3.002 -17.824 13.003 0.52 22.13 240 ARG B CA 1
ATOM 647 C CA B ARG B 1 32 ? 3.008 -17.840 13.007 0.48 21.21 240 ARG B CA 1
ATOM 648 C C A ARG B 1 32 ? 4.019 -16.904 13.677 0.52 21.83 240 ARG B C 1
ATOM 649 C C B ARG B 1 32 ? 3.987 -16.876 13.683 0.48 20.29 240 ARG B C 1
ATOM 650 O O A ARG B 1 32 ? 4.586 -16.009 13.039 0.52 24.87 240 ARG B O 1
ATOM 651 O O B ARG B 1 32 ? 4.499 -15.936 13.065 0.48 22.46 240 ARG B O 1
ATOM 666 N N . GLY B 1 33 ? 4.241 -17.097 14.980 1.00 20.84 241 GLY B N 1
ATOM 667 C CA . GLY B 1 33 ? 5.230 -16.340 15.708 1.00 22.00 241 GLY B CA 1
ATOM 668 C C . GLY B 1 33 ? 4.770 -15.032 16.332 1.00 16.09 241 GLY B C 1
ATOM 669 O O . GLY B 1 33 ? 5.601 -14.313 16.923 1.00 20.52 241 GLY B O 1
ATOM 670 N N . TYR B 1 34 ? 3.487 -14.689 16.218 1.00 17.71 242 TYR B N 1
ATOM 671 C CA . TYR B 1 34 ? 3.011 -13.368 16.626 1.00 17.97 242 TYR B CA 1
ATOM 672 C C . TYR B 1 34 ? 1.712 -13.484 17.398 1.00 17.92 242 TYR B C 1
ATOM 673 O O . TYR B 1 34 ? 1.002 -14.487 17.312 1.00 19.57 242 TYR B O 1
ATOM 682 N N . ALA B 1 35 ? 1.395 -12.454 18.178 1.00 17.58 243 ALA B N 1
ATOM 683 C CA . ALA B 1 35 ? 0.147 -12.406 18.922 1.00 16.13 243 ALA B CA 1
ATOM 684 C C . ALA B 1 35 ? -0.351 -10.970 18.928 1.00 15.02 243 ALA B C 1
ATOM 685 O O . ALA B 1 35 ? 0.445 -10.027 18.857 1.00 16.42 243 ALA B O 1
ATOM 687 N N . CYS B 1 36 ? -1.664 -10.813 19.082 1.00 16.14 244 CYS B N 1
ATOM 688 C CA . CYS B 1 36 ? -2.341 -9.523 19.028 1.00 18.10 244 CYS B CA 1
ATOM 689 C C . CYS B 1 36 ? -3.283 -9.351 20.213 1.00 16.35 244 CYS B C 1
ATOM 690 O O . CYS B 1 36 ? -4.063 -10.259 20.514 1.00 17.93 244 CYS B O 1
ATOM 693 N N . VAL B 1 37 ? -3.200 -8.193 20.900 1.00 18.44 245 VAL B N 1
ATOM 694 C CA . VAL B 1 37 ? -4.197 -7.736 21.864 1.00 19.54 245 VAL B CA 1
ATOM 695 C C . VAL B 1 37 ? -4.662 -6.346 21.446 1.00 20.42 245 VAL B C 1
ATOM 696 O O . VAL B 1 37 ? -3.987 -5.671 20.670 1.00 20.22 245 VAL B O 1
ATOM 700 N N . PHE B 1 38 ? -5.824 -5.914 21.968 1.00 21.12 246 PHE B N 1
ATOM 701 C CA . PHE B 1 38 ? -6.394 -4.610 21.593 1.00 26.16 246 PHE B CA 1
ATOM 702 C C . PHE B 1 38 ? -7.067 -3.944 22.776 1.00 25.24 246 PHE B C 1
ATOM 703 O O . PHE B 1 38 ? -8.299 -3.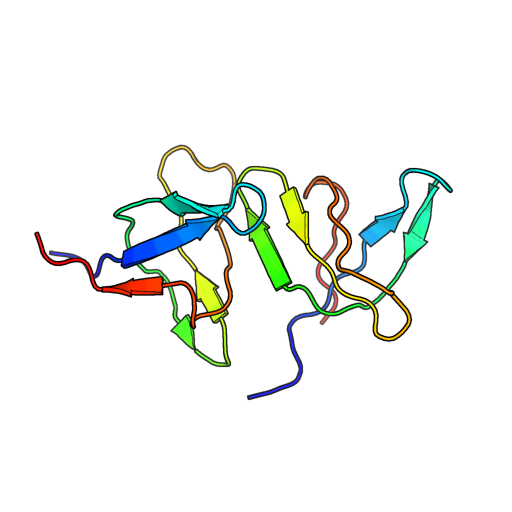912 22.873 1.00 29.28 246 PHE B O 1
ATOM 711 N N . PRO B 1 39 ? -6.281 -3.357 23.677 1.00 26.13 247 PRO B N 1
ATOM 712 C CA . PRO B 1 39 ? -6.855 -2.673 24.845 1.00 26.79 247 PRO B CA 1
ATOM 713 C C . PRO B 1 39 ? -7.867 -1.599 24.459 1.00 25.81 247 PRO B C 1
ATOM 714 O O . PRO B 1 39 ? -7.784 -0.993 23.387 1.00 32.05 247 PRO B O 1
ATOM 718 N N . GLN B 1 40 ? -8.825 -1.360 25.370 1.00 34.72 248 GLN B N 1
ATOM 719 C CA . GLN B 1 40 ? -9.896 -0.396 25.111 1.00 34.67 248 GLN B CA 1
ATOM 720 C C . GLN B 1 40 ? -9.350 1.006 24.894 1.00 36.68 248 GLN B C 1
ATOM 721 O O . GLN B 1 40 ? -9.900 1.784 24.101 1.00 38.89 248 GLN B O 1
ATOM 727 N N . ASP B 1 41 ? -8.280 1.354 25.589 1.00 35.33 249 ASP B N 1
ATOM 728 C CA . ASP B 1 41 ? -7.713 2.684 25.461 1.00 32.97 249 ASP B CA 1
ATOM 729 C C . ASP B 1 41 ? -6.617 2.747 24.410 1.00 33.24 249 ASP B C 1
ATOM 730 O O . ASP B 1 41 ? -5.928 3.770 24.317 1.00 36.43 249 ASP B O 1
ATOM 735 N N . ALA B 1 42 ? -6.450 1.688 23.610 1.00 28.98 250 ALA B N 1
ATOM 736 C CA . ALA B 1 42 ? -5.452 1.683 22.552 1.00 27.05 250 ALA B CA 1
ATOM 737 C C . ALA B 1 42 ? -6.051 2.231 21.263 1.00 25.97 250 ALA B C 1
ATOM 738 O O . ALA B 1 42 ? -7.215 1.982 20.956 1.00 27.55 250 ALA B O 1
ATOM 740 N N . GLU B 1 43 ? -5.253 3.009 20.523 1.00 25.32 251 GLU B N 1
ATOM 741 C CA . GLU B 1 43 ? -5.710 3.486 19.222 1.00 32.34 251 GLU B CA 1
ATOM 742 C C . GLU B 1 43 ? -5.814 2.346 18.218 1.00 31.19 251 GLU B C 1
ATOM 743 O O . GLU B 1 43 ? -6.705 2.348 17.359 1.00 37.14 251 GLU B O 1
ATOM 749 N N . SER B 1 44 ? -4.925 1.365 18.305 1.00 27.35 252 SER B N 1
ATOM 750 C CA . SER B 1 44 ? -4.917 0.303 17.314 1.00 29.79 252 SER B CA 1
ATOM 751 C C . SER B 1 44 ? -4.420 -0.975 17.969 1.00 26.31 252 SER B C 1
ATOM 752 O O . SER B 1 44 ? -3.848 -0.936 19.064 1.00 23.09 252 SER B O 1
ATOM 755 N N . PRO B 1 45 ? -4.636 -2.124 17.333 1.00 26.24 253 PRO B N 1
ATOM 756 C CA . PRO B 1 45 ? -4.172 -3.384 17.920 1.00 23.88 253 PRO B CA 1
ATOM 757 C C . PRO B 1 45 ? -2.668 -3.400 18.152 1.00 20.83 253 PRO B C 1
ATOM 758 O O . PRO B 1 45 ? -1.886 -2.815 17.393 1.00 26.74 253 PRO B O 1
ATOM 762 N N . ILE B 1 46 ? -2.278 -4.125 19.197 1.00 19.42 254 ILE B N 1
ATOM 763 C CA . ILE B 1 46 ? -0.883 -4.284 19.597 1.00 18.99 254 ILE B CA 1
ATOM 764 C C . ILE B 1 46 ? -0.403 -5.663 19.157 1.00 17.54 254 ILE B C 1
ATOM 765 O O . ILE B 1 46 ? -1.067 -6.666 19.438 1.00 19.09 254 ILE B O 1
ATOM 770 N N . TRP B 1 47 ? 0.748 -5.732 18.493 1.00 14.82 255 TRP B N 1
ATOM 771 C CA . TRP B 1 47 ? 1.328 -6.971 17.979 1.00 15.46 255 TRP B CA 1
ATOM 772 C C . TRP B 1 47 ? 2.684 -7.210 18.627 1.00 15.07 255 TRP B C 1
ATOM 773 O O . TRP B 1 47 ? 3.532 -6.314 18.638 1.00 16.93 255 TRP B O 1
ATOM 784 N N . VAL B 1 48 ? 2.885 -8.408 19.164 1.00 15.48 256 VAL B N 1
ATOM 785 C CA A VAL B 1 48 ? 4.162 -8.787 19.776 0.74 14.48 256 VAL B CA 1
ATOM 786 C CA B VAL B 1 48 ? 4.139 -8.808 19.819 0.26 15.87 256 VAL B CA 1
ATOM 787 C C . VAL B 1 48 ? 4.512 -10.198 19.343 1.00 17.46 256 VAL B C 1
ATOM 788 O O . VAL B 1 48 ? 3.637 -10.995 18.965 1.00 16.65 256 VAL B O 1
ATOM 795 N N . PRO B 1 49 ? 5.805 -10.549 19.363 1.00 17.16 257 PRO B N 1
ATOM 796 C CA . PRO B 1 49 ? 6.153 -11.958 19.118 1.00 18.58 257 PRO B CA 1
ATOM 797 C C . PRO B 1 49 ? 5.466 -12.837 20.145 1.00 17.38 257 PRO B C 1
ATOM 798 O O . PRO B 1 49 ? 5.290 -12.447 21.301 1.00 18.95 257 PRO B O 1
ATOM 802 N N . ASP B 1 50 ? 5.032 -14.025 19.717 1.00 19.20 258 ASP B N 1
ATOM 803 C CA . ASP B 1 50 ? 4.208 -14.776 20.645 1.00 22.18 258 ASP B CA 1
ATOM 804 C C . A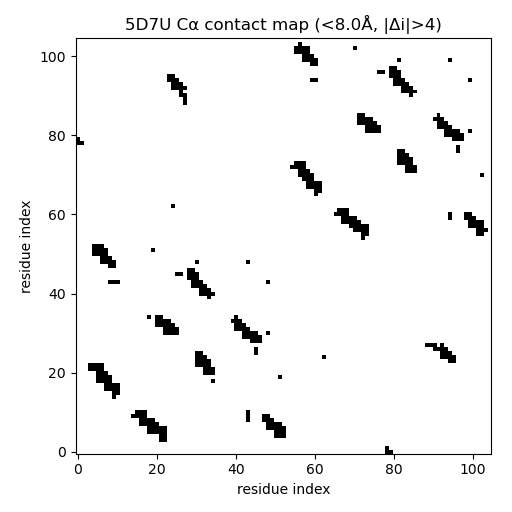SP B 1 50 ? 5.004 -15.430 21.773 1.00 20.44 258 ASP B C 1
ATOM 805 O O . ASP B 1 50 ? 4.391 -15.864 22.752 1.00 25.43 258 ASP B O 1
ATOM 810 N N . ARG B 1 51 ? 6.339 -15.454 21.704 1.00 21.07 259 ARG B N 1
ATOM 811 C CA . ARG B 1 51 ? 7.111 -15.840 22.883 1.00 23.21 259 ARG B CA 1
ATOM 812 C C . ARG B 1 51 ? 7.007 -14.816 24.005 1.00 22.97 259 ARG B C 1
ATOM 813 O O . ARG B 1 51 ? 7.439 -15.107 25.126 1.00 28.74 259 ARG B O 1
ATOM 821 N N . PHE B 1 52 ? 6.479 -13.621 23.725 1.00 21.66 260 PHE B N 1
ATOM 822 C CA . PHE B 1 52 ? 6.310 -12.586 24.736 1.00 20.20 260 PHE B CA 1
ATOM 823 C C . PHE B 1 52 ? 4.862 -12.456 25.197 1.00 22.11 260 PHE B C 1
ATOM 824 O O . PHE B 1 52 ? 4.437 -11.378 25.645 1.00 23.34 260 PHE B O 1
ATOM 832 N N . ILE B 1 53 ? 4.096 -13.544 25.171 1.00 21.25 261 ILE B N 1
ATOM 833 C CA . ILE B 1 53 ? 2.814 -13.534 25.866 1.00 21.10 261 ILE B CA 1
ATOM 834 C C . ILE B 1 53 ? 2.796 -14.669 26.871 1.00 22.41 261 ILE B C 1
ATOM 835 O O . ILE B 1 53 ? 3.475 -15.686 26.707 1.00 26.09 261 ILE B O 1
ATOM 840 N N . ARG B 1 54 ? 2.031 -14.464 27.945 1.00 22.61 262 ARG B N 1
ATOM 841 C CA . ARG B 1 54 ? 1.793 -15.489 28.958 1.00 22.02 262 ARG B CA 1
ATOM 842 C C . ARG B 1 54 ? 0.304 -15.592 29.231 1.00 22.14 262 ARG B C 1
ATOM 843 O O . ARG B 1 54 ? -0.382 -14.567 29.323 1.00 21.25 262 ARG B O 1
ATOM 851 N N . PRO B 1 55 ? -0.212 -16.799 29.413 1.00 24.99 263 PRO B N 1
ATOM 852 C CA . PRO B 1 55 ? -1.616 -16.943 29.773 1.00 23.44 263 PRO B CA 1
ATOM 853 C C . PRO B 1 55 ? -1.892 -16.302 31.118 1.00 22.30 263 PRO B C 1
ATOM 854 O O . PRO B 1 55 ? -1.073 -16.364 32.041 1.00 25.36 263 PRO B O 1
ATOM 858 N N . PHE B 1 56 ? -3.058 -15.682 31.221 1.00 24.59 264 PHE B N 1
ATOM 859 C CA . PHE B 1 56 ? -3.518 -15.122 32.484 1.00 23.26 264 PHE B CA 1
ATOM 860 C C . PHE B 1 56 ? -4.896 -15.675 32.811 1.00 26.87 264 PHE B C 1
ATOM 861 O O . PHE B 1 56 ? -5.829 -15.535 32.015 1.00 28.72 264 PHE B O 1
ATOM 869 N N . THR B 1 57 ? -5.045 -16.240 34.009 1.00 25.05 265 THR B N 1
ATOM 870 C CA . THR B 1 57 ? -6.320 -16.777 34.462 1.00 31.79 265 THR B CA 1
ATOM 871 C C . THR B 1 57 ? -6.834 -15.918 35.606 1.00 37.49 265 THR B C 1
ATOM 872 O O . THR B 1 57 ? -6.096 -15.639 36.556 1.00 47.36 265 THR B O 1
ATOM 876 N N . GLU B 1 58 ? -8.083 -15.479 35.502 1.00 41.96 266 GLU B N 1
ATOM 877 C CA . GLU B 1 58 ? -8.655 -14.642 36.545 1.00 49.77 266 GLU B CA 1
ATOM 878 C C . GLU B 1 58 ? -9.384 -15.524 37.544 1.00 53.33 266 GLU B C 1
ATOM 879 O O . GLU B 1 58 ? -10.180 -15.040 38.344 1.00 56.43 266 GLU B O 1
#

Organism: Mouse mammary tumor virus (strain BR6) (NCBI:txid11758)

Radius of gyration: 14.07 Å; Cα contacts (8 Å, |Δi|>4): 235; chains: 2; bounding box: 39×32×35 Å

Sequence (105 aa):
ADPKPMMVMWKDLLTGSWKGPDVLITAGRGYACVVFPQDAESPIWVPDRFIRRPFTPKPMMVMWKDLLTGSWKGPDVLIITTAGRRGYACVFPQDAESPIWVVPDRFIRPFTE

InterPro domains:
  IPR000477 Reverse transcriptase domain [PF00078] (924-1093)
  IPR000477 Reverse transcriptase domain [PS50878] (905-1093)
  IPR001037 Integrase, C-terminal, retroviral [PF00552] (1655-1700)
  IPR001037 Integrase, C-terminal, retroviral [PS51027] (1653-1702)
  IPR001584 Integrase, catalytic core [PF00665] (1493-1587)
  IPR001584 Integrase, catalytic core [PS50994] (1490-1647)
  IPR001878 Zinc finger, CCHC-type [PF00098] (526-541)
  IPR001878 Zinc finger, CCHC-type [PS50158] (527-542)
  IPR001878 Zinc finger, CCHC-type [SM00343] (526-542)
  IPR001878 Zinc finger, CCHC-type [SM00343] (553-569)
  IPR001969 Aspartic peptidase, active site [PS00141] (768-779)
  IPR001995 Peptidase A2A, retrovirus, catalytic [PS50175] (766-841)
  IPR002156 Ribonuclease H domain [PF00075] (1309-1433)
  IPR002156 Ribonuclease H domain [PS50879] (1307-1437)
  IPR003308 Integrase, N-terminal zinc-binding domain [PF02022] (1441-1477)
  IPR003308 Integrase, N-terminal zinc-binding domain [PS50876] (1436-1477)
  IPR003322 Beta-retroviral matrix protein [PF02337] (9-92)
  IPR008916 Retrovirus capsid, C-terminal [G3DSA:1.10.1200.30] (408-509)
  IPR008919 Retrovirus capsid, N-terminal [G3DSA:1.10.375.10] (243-406)
  IPR008919 Retrovirus capsid, N-terminal [SSF47943] (245-409)

Secondary structure (DSSP, 8-state):
-PSPPEEEEE-TTT--EEEEEEEEEEETTEEEE--TT-SS-EEEEGGGEEEE-/---EEEEE-TTT--EEEEEEEEEEETTEEEE--TT-SS-EEEEGGGEEEE--